Protein AF-A0A6S6SL05-F1 (afdb_monomer_lite)

Foldseek 3Di:
DDDDDDDDDPPDDDDDDDDPDDDDDDDPPPPPPPPPPDDDLLRLLLVCQCCVPNDHVCCAQNSLSQKFHFDDWDADPVRDIDTDIHHRCLPPDLVQLVCVLQQQHDDPNGTHGDPPRDNRPDDSSNSVSNNVNNPVSVVVVD

Secondary structure (DSSP, 8-state):
-------------------------------------PPPHHHHHHHHHH-SSSS-SHHHH-TTS----EEEEEE-TT--EEEEEPPP-TT--HHHHHHHHTT-EEETTEEE--SSSPP----HHHHHHHHHHHHHHHHHT-

Sequence (142 aa):
MKHLIFLTLLSICIYASNTDNNTTNNEDNLSVETSESFLSSVEYGKMLYKNPRGISCSQCHGDAGKGGQKIAKYYDKHKNPKLLKGVNITSYSLEDLKASLKNEYRENNKRKRHKIMPMYYLTEKEIQAIYDYLQYSNKQES

pLDDT: mean 83.21, std 19.51, range [37.38, 98.19]

Radius of gyration: 28.43 Å; chains: 1; bounding box: 52×64×72 Å

Organism: NCBI:txid269237

InterPro domains:
  IPR009056 Cytochrome c-like domain [PF00034] (42-135)
  IPR009056 Cytochrome c-like domain [PS51007] (40-138)
  IPR036909 Cytochrome c-like domain superfamily [G3DSA:1.10.760.10] (1-142)
  IPR036909 Cytochrome c-like domain superfamily [SSF46626] (1-139)

Structure (mmCIF, N/CA/C/O backbone):
data_AF-A0A6S6SL05-F1
#
_entry.id   AF-A0A6S6SL05-F1
#
loop_
_atom_site.group_PDB
_atom_site.id
_atom_site.type_symbol
_atom_site.label_atom_id
_atom_site.label_alt_id
_atom_site.label_comp_id
_atom_site.label_asym_id
_atom_site.label_entity_id
_atom_site.label_seq_id
_atom_site.pdbx_PDB_ins_code
_atom_site.Cartn_x
_atom_site.Cartn_y
_atom_site.Cartn_z
_atom_site.occupancy
_atom_site.B_iso_or_equiv
_atom_site.auth_seq_id
_atom_site.auth_comp_id
_atom_site.auth_asym_id
_atom_site.auth_atom_id
_atom_site.pdbx_PDB_model_num
ATOM 1 N N . MET A 1 1 ? -30.419 47.352 -54.896 1.00 40.62 1 MET A N 1
ATOM 2 C CA . MET A 1 1 ? -31.740 46.840 -54.474 1.00 40.62 1 MET A CA 1
ATOM 3 C C . MET A 1 1 ? -31.603 46.184 -53.109 1.00 40.62 1 MET A C 1
ATOM 5 O O . MET A 1 1 ? -30.735 45.340 -52.965 1.00 40.62 1 MET A O 1
ATOM 9 N N . LYS A 1 2 ? -32.493 46.576 -52.186 1.00 49.06 2 LYS A N 1
ATOM 10 C CA . LYS A 1 2 ? -32.891 45.928 -50.919 1.00 49.06 2 LYS A CA 1
ATOM 11 C C . LYS A 1 2 ? -31.915 45.951 -49.729 1.00 49.06 2 LYS A C 1
ATOM 13 O O . LYS A 1 2 ? -31.022 45.128 -49.592 1.00 49.06 2 LYS A O 1
ATOM 18 N N . HIS A 1 3 ? -32.224 46.895 -48.835 1.00 51.31 3 HIS A N 1
ATOM 19 C CA . HIS A 1 3 ? -32.096 46.812 -47.380 1.00 51.31 3 HIS A CA 1
ATOM 20 C C . HIS A 1 3 ? -32.551 45.458 -46.811 1.00 51.31 3 HIS A C 1
ATOM 22 O O . HIS A 1 3 ? -33.594 44.963 -47.239 1.00 51.31 3 HIS A O 1
ATOM 28 N N . LEU A 1 4 ? -31.903 44.992 -45.736 1.00 57.06 4 LEU A N 1
ATOM 29 C CA . LEU A 1 4 ? -32.622 44.727 -44.484 1.00 57.06 4 LEU A CA 1
ATOM 30 C C . LEU A 1 4 ? -31.681 44.747 -43.263 1.00 57.06 4 LEU A C 1
ATOM 32 O O . LEU A 1 4 ? -30.667 44.061 -43.215 1.00 57.06 4 LEU A O 1
ATOM 36 N N . ILE A 1 5 ? -32.062 45.591 -42.307 1.00 59.03 5 ILE A N 1
ATOM 37 C CA . ILE A 1 5 ? -31.591 45.749 -40.923 1.00 59.03 5 ILE A CA 1
ATOM 38 C C . ILE A 1 5 ? -32.172 44.603 -40.080 1.00 59.03 5 ILE A C 1
ATOM 40 O O . ILE A 1 5 ? -33.313 44.260 -40.347 1.00 59.03 5 ILE A O 1
ATOM 44 N N . PHE A 1 6 ? -31.473 44.082 -39.059 1.00 55.62 6 PHE A N 1
ATOM 45 C CA . PHE A 1 6 ? -32.071 43.590 -37.793 1.00 55.62 6 PHE A CA 1
ATOM 46 C C . PHE A 1 6 ? -30.944 43.272 -36.780 1.00 55.62 6 PHE A C 1
ATOM 48 O O . PHE A 1 6 ? -30.172 42.342 -36.974 1.00 55.62 6 PHE A O 1
ATOM 55 N N . LEU A 1 7 ? -30.592 44.219 -35.907 1.00 50.94 7 LEU A N 1
ATOM 56 C CA . LEU A 1 7 ? -31.088 44.435 -34.535 1.00 50.94 7 LEU A CA 1
ATOM 57 C C . LEU A 1 7 ? -30.410 43.529 -33.487 1.00 50.94 7 LEU A C 1
ATOM 59 O O . LEU A 1 7 ? -30.768 42.376 -33.270 1.00 50.94 7 LEU A O 1
ATOM 63 N N . THR A 1 8 ? -29.425 44.123 -32.820 1.00 54.16 8 THR A N 1
ATOM 64 C CA . THR A 1 8 ? -28.761 43.666 -31.599 1.00 54.16 8 THR A CA 1
ATOM 65 C C . THR A 1 8 ? -29.755 43.548 -30.442 1.00 54.16 8 THR A C 1
ATOM 67 O O . THR A 1 8 ? -30.366 44.549 -30.066 1.00 54.16 8 THR A O 1
ATOM 70 N N . LEU A 1 9 ? -29.860 42.371 -29.822 1.00 56.88 9 LEU A N 1
ATOM 71 C CA . LEU A 1 9 ? -30.478 42.224 -28.503 1.00 56.88 9 LEU A CA 1
ATOM 72 C C . LEU A 1 9 ? -29.385 42.115 -27.442 1.00 56.88 9 LEU A C 1
ATOM 74 O O . LEU A 1 9 ? -28.870 41.052 -27.109 1.00 56.88 9 LEU A O 1
ATOM 78 N N . LEU A 1 10 ? -29.040 43.304 -26.958 1.00 53.31 10 LEU A N 1
ATOM 79 C CA . LEU A 1 10 ? -28.433 43.583 -25.672 1.00 53.31 10 LEU A CA 1
ATOM 80 C C . LEU A 1 10 ? -29.350 42.998 -24.584 1.00 53.31 10 LEU A C 1
ATOM 82 O O . LEU A 1 10 ? -30.394 43.574 -24.281 1.00 53.31 10 LEU A O 1
ATOM 86 N N . SER A 1 11 ? -28.997 41.839 -24.025 1.00 56.62 11 SER A N 1
ATOM 87 C CA . SER A 1 11 ? -29.685 41.328 -22.838 1.00 56.62 11 SER A CA 1
ATOM 88 C C . SER A 1 11 ? -29.159 42.094 -21.630 1.00 56.62 11 SER A C 1
ATOM 90 O O . SER A 1 11 ? -28.071 41.848 -21.115 1.00 56.62 11 SER A O 1
ATOM 92 N N . ILE A 1 12 ? -29.933 43.105 -21.265 1.00 57.75 12 ILE A N 1
ATOM 93 C CA . ILE A 1 12 ? -29.755 43.982 -20.120 1.00 57.75 12 ILE A CA 1
ATOM 94 C C . ILE A 1 12 ? -29.930 43.148 -18.839 1.00 57.75 12 ILE A C 1
ATOM 96 O O . ILE A 1 12 ? -31.039 42.730 -18.511 1.00 57.75 12 ILE A O 1
ATOM 100 N N . CYS A 1 13 ? -28.842 42.908 -18.105 1.00 52.47 13 CYS A N 1
ATOM 101 C CA . CYS A 1 13 ? -28.907 42.462 -16.713 1.00 52.47 13 CYS A CA 1
ATOM 102 C C . CYS A 1 13 ? -29.165 43.693 -15.834 1.00 52.47 13 CYS A C 1
ATOM 104 O O . CYS A 1 13 ? -28.233 44.425 -15.501 1.00 52.47 13 CYS A O 1
ATOM 106 N N . ILE A 1 14 ? -30.428 43.951 -15.484 1.00 54.38 14 ILE A N 1
ATOM 107 C CA . ILE A 1 14 ? -30.774 44.925 -14.442 1.00 54.38 14 ILE A CA 1
ATOM 108 C C . ILE A 1 14 ? -30.606 44.263 -13.069 1.00 54.38 14 ILE A C 1
ATOM 110 O O . ILE A 1 14 ? -31.314 43.326 -12.717 1.00 54.38 14 ILE A O 1
ATOM 114 N N . TYR A 1 15 ? -29.597 44.780 -12.369 1.00 60.88 15 TYR A N 1
ATOM 115 C CA . TYR A 1 15 ? -29.406 44.991 -10.932 1.00 60.88 15 TYR A CA 1
ATOM 116 C C . TYR A 1 15 ? -30.350 44.310 -9.924 1.00 60.88 15 TYR A C 1
ATOM 118 O O . TYR A 1 15 ? -31.549 44.569 -9.895 1.00 60.88 15 TYR A O 1
ATOM 126 N N . ALA A 1 16 ? -29.740 43.636 -8.944 1.00 46.66 16 ALA A N 1
ATOM 127 C CA . ALA A 1 16 ? -30.180 43.702 -7.553 1.00 46.66 16 ALA A CA 1
ATOM 128 C C . ALA A 1 16 ? -28.985 44.125 -6.685 1.00 46.66 16 ALA A C 1
ATOM 130 O O . ALA A 1 16 ? -27.934 43.485 -6.671 1.00 46.66 16 ALA A O 1
ATOM 131 N N . SER A 1 17 ? -29.146 45.271 -6.038 1.00 52.25 17 SER A N 1
ATOM 132 C CA . SER A 1 17 ? -28.229 45.904 -5.100 1.00 52.25 17 SER A CA 1
ATOM 133 C C . SER A 1 17 ? -28.105 45.051 -3.834 1.00 52.25 17 SER A C 1
ATOM 135 O O . SER A 1 17 ? -29.117 44.788 -3.191 1.00 52.25 17 SER A O 1
ATOM 137 N N . ASN A 1 18 ? -26.888 44.683 -3.428 1.00 55.03 18 ASN A N 1
ATOM 138 C CA . ASN A 1 18 ? -26.641 44.299 -2.040 1.00 55.03 18 ASN A CA 1
ATOM 139 C C . ASN A 1 18 ? -26.420 45.582 -1.237 1.00 55.03 18 ASN A C 1
ATOM 141 O O . ASN A 1 18 ? -25.415 46.271 -1.404 1.00 55.03 18 ASN A O 1
ATOM 145 N N . THR A 1 19 ? -27.398 45.929 -0.406 1.00 45.47 19 THR A N 1
ATOM 146 C CA . THR A 1 19 ? -27.192 46.820 0.734 1.00 45.47 19 THR A CA 1
ATOM 147 C C . THR A 1 19 ? -26.642 45.974 1.874 1.00 45.47 19 THR A C 1
ATOM 149 O O . THR A 1 19 ? -27.371 45.143 2.418 1.00 45.47 19 THR A O 1
ATOM 152 N N . ASP A 1 20 ? -25.378 46.184 2.235 1.00 49.59 20 ASP A N 1
ATOM 153 C CA . ASP A 1 20 ? -24.817 45.656 3.475 1.00 49.59 20 ASP A CA 1
ATOM 154 C C . ASP A 1 20 ? -25.481 46.381 4.650 1.00 49.59 20 ASP A C 1
ATOM 156 O O . ASP A 1 20 ? -25.097 47.485 5.041 1.00 49.59 20 ASP A O 1
ATOM 160 N N . ASN A 1 21 ? -26.529 45.760 5.189 1.00 49.25 21 ASN A N 1
ATOM 161 C CA . ASN A 1 21 ? -27.162 46.184 6.424 1.00 49.25 21 ASN A CA 1
ATOM 162 C C . ASN A 1 21 ? -26.512 45.443 7.593 1.00 49.25 21 ASN A C 1
ATOM 164 O O . ASN A 1 21 ? -26.660 44.240 7.774 1.00 49.25 21 ASN A O 1
ATOM 168 N N . ASN A 1 22 ? -25.767 46.245 8.339 1.00 45.84 22 ASN A N 1
ATOM 169 C CA . ASN A 1 22 ? -25.328 46.126 9.719 1.00 45.84 22 ASN A CA 1
ATOM 170 C C . ASN A 1 22 ? -26.018 45.050 10.592 1.00 45.84 22 ASN A C 1
ATOM 172 O O . ASN A 1 22 ? -27.241 44.999 10.701 1.00 45.84 22 ASN A O 1
ATOM 176 N N . THR A 1 23 ? -25.165 44.286 11.279 1.00 45.25 23 THR A N 1
ATOM 177 C CA . THR A 1 23 ? -25.350 43.509 12.515 1.00 45.25 23 THR A CA 1
ATOM 178 C C . THR A 1 23 ? -26.688 43.670 13.242 1.00 45.25 23 THR A C 1
ATOM 180 O O . THR A 1 23 ? -26.943 44.713 13.843 1.00 45.25 23 THR A O 1
ATOM 183 N N . THR A 1 24 ? -27.425 42.566 13.380 1.00 37.38 24 THR A N 1
ATOM 184 C CA . THR A 1 24 ? -28.193 42.266 14.596 1.00 37.38 24 THR A CA 1
ATOM 185 C C . THR A 1 24 ? -28.107 40.775 14.917 1.00 37.38 24 THR A C 1
ATOM 187 O O . THR A 1 24 ? -28.357 39.908 14.085 1.00 37.38 24 THR A O 1
ATOM 190 N N . ASN A 1 25 ? -27.688 40.499 16.150 1.00 52.34 25 ASN A N 1
ATOM 191 C CA . ASN A 1 25 ? -27.647 39.180 16.764 1.00 52.34 25 ASN A CA 1
ATOM 192 C C . ASN A 1 25 ? -29.041 38.551 16.735 1.00 52.34 25 ASN A C 1
ATOM 194 O O . ASN A 1 25 ? -29.969 39.170 17.246 1.00 52.34 25 ASN A O 1
ATOM 198 N N . ASN A 1 26 ? -29.165 37.333 16.214 1.00 45.56 26 ASN A N 1
ATOM 199 C CA . ASN A 1 26 ? -30.256 36.425 16.548 1.00 45.56 26 ASN A CA 1
ATOM 200 C C . ASN A 1 26 ? -29.726 34.991 16.499 1.00 45.56 26 ASN A C 1
ATOM 202 O O . ASN A 1 26 ? -29.137 34.560 15.510 1.00 45.56 26 ASN A O 1
ATOM 206 N N . GLU A 1 27 ? -29.902 34.300 17.619 1.00 53.66 27 GLU A N 1
ATOM 207 C CA . GLU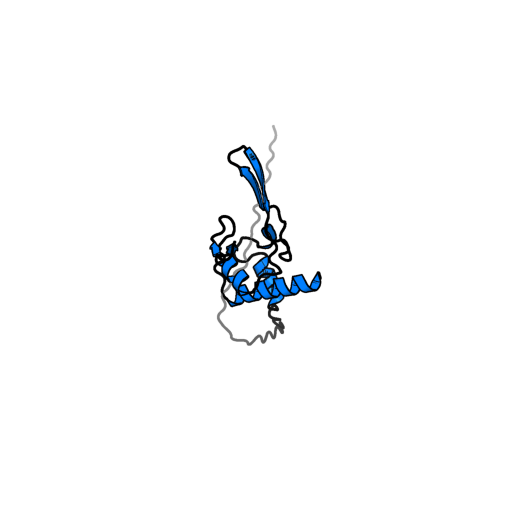 A 1 27 ? -29.632 32.884 17.806 1.00 53.66 27 GLU A CA 1
ATOM 208 C C . GLU A 1 27 ? -30.542 32.061 16.884 1.00 53.66 27 GLU A C 1
ATOM 210 O O . GLU A 1 27 ? -31.669 31.735 17.246 1.00 53.66 27 GLU A O 1
ATOM 215 N N . ASP A 1 28 ? -30.059 31.704 15.694 1.00 46.69 28 ASP A N 1
ATOM 216 C CA . ASP A 1 28 ? -30.626 30.581 14.950 1.00 46.69 28 ASP A CA 1
ATOM 217 C C . ASP A 1 28 ? -29.977 29.308 15.489 1.00 46.69 28 ASP A C 1
ATOM 219 O O . ASP A 1 28 ? -28.869 28.907 15.121 1.00 46.69 28 ASP A O 1
ATOM 223 N N . ASN A 1 29 ? -30.676 28.700 16.443 1.00 58.44 29 ASN A N 1
ATOM 224 C CA . ASN A 1 29 ? -30.368 27.388 16.980 1.00 58.44 29 ASN A CA 1
ATOM 225 C C . ASN A 1 29 ? -30.695 26.338 15.909 1.00 58.44 29 ASN A C 1
ATOM 227 O O . ASN A 1 29 ? -31.735 25.680 15.931 1.00 58.44 29 ASN A O 1
ATOM 231 N N . LEU A 1 30 ? -29.810 26.224 14.920 1.00 49.75 30 LEU A N 1
ATOM 232 C CA . LEU A 1 30 ? -29.833 25.145 13.951 1.00 49.75 30 LEU A CA 1
ATOM 233 C C . LEU A 1 30 ? -29.205 23.916 14.614 1.00 49.75 30 LEU A C 1
ATOM 235 O O . LEU A 1 30 ? -28.025 23.619 14.427 1.00 49.75 30 LEU A O 1
ATOM 239 N N . SER A 1 31 ? -30.002 23.188 15.395 1.00 49.81 31 SER A N 1
ATOM 240 C CA . SER A 1 31 ? -29.657 21.833 15.815 1.00 49.81 31 SER A CA 1
ATOM 241 C C . SER A 1 31 ? -29.757 20.906 14.600 1.00 49.81 31 SER A C 1
ATOM 243 O O . SER A 1 31 ? -30.719 20.153 14.430 1.00 49.81 31 SER A O 1
ATOM 245 N N . VAL A 1 32 ? -28.764 20.987 13.715 1.00 50.75 32 VAL A N 1
ATOM 246 C CA . VAL A 1 32 ? -28.437 19.878 12.826 1.00 50.75 32 VAL A CA 1
ATOM 247 C C . VAL A 1 32 ? -27.922 18.767 13.735 1.00 50.75 32 VAL A C 1
ATOM 249 O O . VAL A 1 32 ? -26.747 18.735 14.087 1.00 50.75 32 VAL A O 1
ATOM 252 N N . GLU A 1 33 ? -28.798 17.847 14.133 1.00 55.31 33 GLU A N 1
ATOM 253 C CA . GLU A 1 33 ? -28.354 16.537 14.606 1.00 55.31 33 GLU A CA 1
ATOM 254 C C . GLU A 1 33 ? -27.820 15.742 13.408 1.00 55.31 33 GLU A C 1
ATOM 256 O O . GLU A 1 33 ? -28.394 14.758 12.946 1.00 55.31 33 GLU A O 1
ATOM 261 N N . THR A 1 34 ? -26.686 16.180 12.868 1.00 46.31 34 THR A N 1
ATOM 262 C CA . THR A 1 34 ? -25.774 15.263 12.208 1.00 46.31 34 THR A CA 1
ATOM 263 C C . THR A 1 34 ? -25.207 14.429 13.333 1.00 46.31 34 THR A C 1
ATOM 265 O O . THR A 1 34 ? -24.308 14.868 14.049 1.00 46.31 34 THR A O 1
ATOM 268 N N . SER A 1 35 ? -25.716 13.211 13.500 1.00 52.47 35 SER A N 1
ATOM 269 C CA . SER A 1 35 ? -24.877 12.157 14.045 1.00 52.47 35 SER A CA 1
ATOM 270 C C . SER A 1 35 ? -23.682 12.063 13.098 1.00 52.47 35 SER A C 1
ATOM 272 O O . SER A 1 35 ? -23.745 11.373 12.078 1.00 52.47 35 SER A O 1
ATOM 274 N N . GLU A 1 36 ? -22.631 12.838 13.365 1.00 55.16 36 GLU A N 1
ATOM 275 C CA . GLU A 1 36 ? -21.333 12.687 12.732 1.00 55.16 36 GLU A CA 1
ATOM 276 C C . GLU A 1 36 ? -20.817 11.316 13.155 1.00 55.16 36 GLU A C 1
ATOM 278 O O . GLU A 1 36 ? -20.061 11.156 14.112 1.00 55.16 36 GLU A O 1
ATOM 283 N N . SER A 1 37 ? -21.327 10.284 12.486 1.00 63.06 37 SER A N 1
ATOM 284 C CA . SER A 1 37 ? -20.855 8.925 12.624 1.00 63.06 37 SER A CA 1
ATOM 285 C C . SER A 1 37 ? -19.460 8.929 12.034 1.00 63.06 37 SER A C 1
ATOM 287 O O . SER A 1 37 ? -19.282 8.786 10.824 1.00 63.06 37 SER A O 1
ATOM 289 N N . PHE A 1 38 ? -18.474 9.169 12.892 1.00 72.56 38 PHE A N 1
ATOM 290 C CA . PHE A 1 38 ? -17.070 9.053 12.550 1.00 72.56 38 PHE A CA 1
ATOM 291 C C . PHE A 1 38 ? -16.848 7.732 11.803 1.00 72.56 38 PHE A C 1
ATOM 293 O O . PHE A 1 38 ? -17.373 6.693 12.213 1.00 72.56 38 PHE A O 1
ATOM 300 N N . LEU A 1 39 ? -16.100 7.776 10.696 1.00 78.94 39 LEU A N 1
ATOM 301 C CA . LEU A 1 39 ? -15.785 6.574 9.926 1.00 78.94 39 LEU A CA 1
ATOM 302 C C . LEU A 1 39 ? -15.160 5.531 10.850 1.00 78.94 39 LEU A C 1
ATOM 304 O O . LEU A 1 39 ? -14.247 5.840 11.622 1.00 78.94 39 LEU A O 1
ATOM 308 N N . SER A 1 40 ? -15.594 4.278 10.742 1.00 90.44 40 SER A N 1
ATOM 309 C CA . SER A 1 40 ? -14.894 3.200 11.438 1.00 90.44 40 SER A CA 1
ATOM 310 C C . SER A 1 40 ? -13.434 3.118 10.960 1.00 90.44 40 SER A C 1
ATOM 312 O O . SER A 1 40 ? -13.112 3.492 9.828 1.00 90.44 40 SER A O 1
ATOM 314 N N . SER A 1 41 ? -12.532 2.583 11.797 1.00 91.81 41 SER A N 1
ATOM 315 C CA . SER A 1 41 ? -11.112 2.395 11.425 1.00 91.81 41 SER A CA 1
ATOM 316 C C . SER A 1 41 ? -10.967 1.647 10.091 1.00 91.81 41 SER A C 1
ATOM 318 O O . SER A 1 41 ? -10.149 2.007 9.247 1.00 91.81 41 SER A O 1
ATOM 320 N N . VAL A 1 42 ? -11.831 0.652 9.856 1.00 95.50 42 VAL A N 1
ATOM 321 C CA . VAL A 1 42 ? -11.856 -0.154 8.628 1.00 95.50 42 VAL A CA 1
ATOM 322 C C . VAL A 1 42 ? -12.292 0.667 7.413 1.00 95.50 42 VAL A C 1
ATOM 324 O O . VAL A 1 42 ? -11.687 0.544 6.348 1.00 95.50 42 VAL A O 1
ATOM 327 N N . GLU A 1 43 ? -13.315 1.513 7.540 1.00 95.81 43 GLU A N 1
ATOM 328 C CA . GLU A 1 43 ? -13.765 2.379 6.442 1.00 95.81 43 GLU A CA 1
ATOM 329 C C . GLU A 1 43 ? -12.721 3.436 6.098 1.00 95.81 43 GLU A C 1
ATOM 331 O O . GLU A 1 43 ? -12.394 3.624 4.921 1.00 95.81 43 GLU A O 1
ATOM 336 N N . TYR A 1 44 ? -12.133 4.064 7.116 1.00 96.25 44 TYR A N 1
ATOM 337 C CA . TYR A 1 44 ? -11.032 4.998 6.925 1.00 96.25 44 TYR A CA 1
ATOM 338 C C . TYR A 1 44 ? -9.826 4.311 6.268 1.00 96.25 44 TYR A C 1
ATOM 340 O O . TYR A 1 44 ? -9.277 4.806 5.281 1.00 96.25 44 TYR A O 1
ATOM 348 N N . GLY A 1 45 ? -9.477 3.112 6.734 1.00 97.25 45 GLY A N 1
ATOM 349 C CA . GLY A 1 45 ? -8.437 2.267 6.157 1.00 97.25 45 GLY A CA 1
ATOM 350 C C . GLY A 1 45 ? -8.687 1.906 4.698 1.00 97.25 45 GLY A C 1
ATOM 351 O O . GLY A 1 45 ? -7.769 1.975 3.884 1.00 97.25 45 GLY A O 1
ATOM 352 N N . LYS A 1 46 ? -9.934 1.591 4.332 1.00 97.44 46 LYS A N 1
ATOM 353 C CA . LYS A 1 46 ? -10.341 1.323 2.944 1.00 97.44 46 LYS A CA 1
ATOM 354 C C . LYS A 1 46 ? -10.161 2.550 2.055 1.00 97.44 46 LYS A C 1
ATOM 356 O O . LYS A 1 46 ? -9.688 2.426 0.923 1.00 97.44 46 LYS A O 1
ATOM 361 N N . MET A 1 47 ? -10.536 3.731 2.544 1.00 96.19 47 MET A N 1
ATOM 362 C CA . MET A 1 47 ? -10.345 4.988 1.815 1.00 96.19 47 MET A CA 1
ATOM 363 C C . MET A 1 47 ? -8.860 5.290 1.616 1.00 96.19 47 MET A C 1
ATOM 365 O O . MET A 1 47 ? -8.433 5.533 0.485 1.00 96.19 47 MET A O 1
ATOM 369 N N . LEU A 1 48 ? -8.064 5.180 2.683 1.00 97.31 48 LEU A N 1
ATOM 370 C CA . LEU A 1 48 ? -6.612 5.313 2.616 1.00 97.31 48 LEU A CA 1
ATOM 371 C C . LEU A 1 48 ? -5.991 4.283 1.677 1.00 97.31 48 LEU A C 1
ATOM 373 O O . LEU A 1 48 ? -5.119 4.631 0.904 1.00 97.31 48 LEU A O 1
ATOM 377 N N . TYR A 1 49 ? -6.438 3.030 1.680 1.00 97.88 49 TYR A N 1
ATOM 378 C CA . TYR A 1 49 ? -5.913 2.001 0.785 1.00 97.88 49 TYR A CA 1
ATOM 379 C C . TYR A 1 49 ? -6.158 2.338 -0.692 1.00 97.88 49 TYR A C 1
ATOM 381 O O . TYR A 1 49 ? -5.301 2.119 -1.552 1.00 97.88 49 TYR A O 1
ATOM 389 N N . LYS A 1 50 ? -7.319 2.921 -0.999 1.00 97.25 50 LYS A N 1
ATOM 390 C CA . LYS A 1 50 ? -7.641 3.372 -2.354 1.00 97.25 50 LYS A CA 1
ATOM 391 C C . LYS A 1 50 ? -6.824 4.585 -2.778 1.00 97.25 50 LYS A C 1
ATOM 393 O O . LYS A 1 50 ? -6.527 4.694 -3.966 1.00 97.25 50 LYS A O 1
ATOM 398 N N . ASN A 1 51 ? -6.480 5.480 -1.854 1.00 95.94 51 ASN A N 1
ATOM 399 C CA . ASN A 1 51 ? -5.781 6.720 -2.176 1.00 95.94 51 ASN A CA 1
ATOM 400 C C . ASN A 1 51 ? -4.956 7.273 -0.990 1.00 95.94 51 ASN A C 1
ATOM 402 O O . ASN A 1 51 ? -5.320 8.300 -0.420 1.00 95.94 51 ASN A O 1
ATOM 406 N N . PRO A 1 52 ? -3.834 6.638 -0.610 1.00 92.56 52 PRO A N 1
ATOM 407 C CA . PRO A 1 52 ? -3.076 7.034 0.576 1.00 92.56 52 PRO A CA 1
ATOM 408 C C . PRO A 1 52 ? -2.391 8.390 0.386 1.00 92.56 52 PRO A C 1
ATOM 410 O O . PRO A 1 52 ? -2.340 9.165 1.333 1.00 92.56 52 PRO A O 1
ATOM 413 N N . ARG A 1 53 ? -1.886 8.672 -0.831 1.00 93.25 53 ARG A N 1
ATOM 414 C CA . ARG A 1 53 ? -1.278 9.946 -1.281 1.00 93.25 53 ARG A CA 1
ATOM 415 C C . ARG A 1 53 ? -1.264 10.079 -2.815 1.00 93.25 53 ARG A C 1
ATOM 417 O O . ARG A 1 53 ? -0.219 10.285 -3.423 1.00 93.25 53 ARG A O 1
ATOM 424 N N . GLY A 1 54 ? -2.403 9.887 -3.469 1.00 90.19 54 GLY A N 1
ATOM 425 C CA . GLY A 1 54 ? -2.536 10.013 -4.929 1.00 90.19 54 GLY A CA 1
ATOM 426 C C . GLY A 1 54 ? -2.164 8.763 -5.734 1.00 90.19 54 GLY A C 1
ATOM 427 O O . GLY A 1 54 ? -2.406 8.732 -6.937 1.00 90.19 54 GLY A O 1
ATOM 428 N N . ILE A 1 55 ? -1.601 7.726 -5.101 1.00 92.31 55 ILE A N 1
ATOM 429 C CA . ILE A 1 55 ? -1.214 6.466 -5.756 1.00 92.31 55 ILE A CA 1
ATOM 430 C C . ILE A 1 55 ? -1.907 5.309 -5.049 1.00 92.31 55 ILE A C 1
ATOM 432 O O . ILE A 1 55 ? -1.621 5.037 -3.886 1.00 92.31 55 ILE A O 1
ATOM 436 N N . SER A 1 56 ? -2.817 4.636 -5.748 1.00 96.31 56 SER 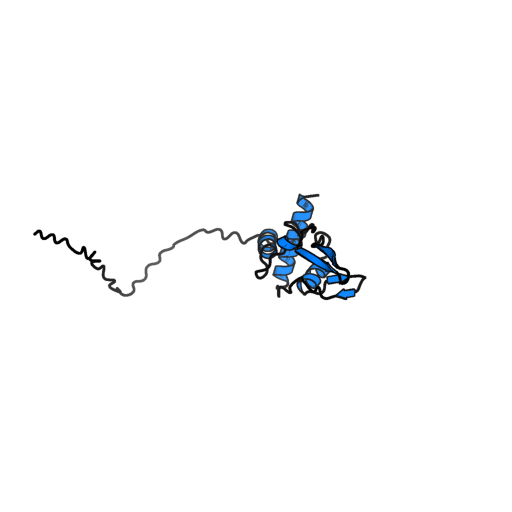A N 1
ATOM 437 C CA . SER A 1 56 ? -3.673 3.608 -5.161 1.00 96.31 56 SER A CA 1
ATOM 438 C C . SER A 1 56 ? -2.921 2.316 -4.841 1.00 96.31 56 SER A C 1
ATOM 440 O O . SER A 1 56 ? -2.229 1.762 -5.699 1.00 96.31 56 SER A O 1
ATOM 442 N N . CYS A 1 57 ? -3.123 1.767 -3.639 1.00 97.44 57 CYS A N 1
ATOM 443 C CA . CYS A 1 57 ? -2.573 0.460 -3.282 1.00 97.44 57 CYS A CA 1
ATOM 444 C C . CYS A 1 57 ? -3.232 -0.665 -4.093 1.00 97.44 57 CYS A C 1
ATOM 446 O O . CYS A 1 57 ? -2.547 -1.613 -4.489 1.00 97.44 57 CYS A O 1
ATOM 448 N N . SER A 1 58 ? -4.536 -0.553 -4.379 1.00 97.19 58 SER A N 1
ATOM 449 C CA . SER A 1 58 ? -5.301 -1.607 -5.060 1.00 97.19 58 SER A CA 1
ATOM 450 C C . SER A 1 58 ? -4.881 -1.808 -6.515 1.00 97.19 58 SER A C 1
ATOM 452 O O . SER A 1 58 ? -4.942 -2.925 -7.023 1.00 97.19 58 SER A O 1
ATOM 454 N N . GLN A 1 59 ? -4.350 -0.772 -7.168 1.00 96.25 59 GLN A N 1
ATOM 455 C CA . GLN A 1 59 ? -3.793 -0.879 -8.522 1.00 96.25 59 GLN A CA 1
ATOM 456 C C . GLN A 1 59 ? -2.597 -1.841 -8.598 1.00 96.25 59 GLN A C 1
ATOM 458 O O . GLN A 1 59 ? -2.348 -2.434 -9.646 1.00 96.25 59 GLN A O 1
ATOM 463 N N . CYS A 1 60 ? -1.873 -2.033 -7.490 1.00 96.19 60 CYS A N 1
ATOM 464 C CA . CYS A 1 60 ? -0.766 -2.986 -7.406 1.00 96.19 60 CYS A CA 1
ATOM 465 C C . CYS A 1 60 ? -1.177 -4.280 -6.694 1.00 96.19 60 CYS A C 1
ATOM 467 O O . CYS A 1 60 ? -0.871 -5.378 -7.153 1.00 96.19 60 CYS A O 1
ATOM 469 N N . HIS A 1 61 ? -1.869 -4.165 -5.565 1.00 96.94 61 HIS A N 1
ATOM 470 C CA . HIS A 1 61 ? -2.112 -5.278 -4.650 1.00 96.94 61 HIS A CA 1
ATOM 471 C C . HIS A 1 61 ? -3.546 -5.829 -4.719 1.00 96.94 61 HIS A C 1
ATOM 473 O O . HIS A 1 61 ? -3.875 -6.747 -3.977 1.00 96.94 61 HIS A O 1
ATOM 479 N N . GLY A 1 62 ? -4.384 -5.336 -5.633 1.00 97.12 62 GLY A N 1
ATOM 480 C CA . GLY A 1 62 ? -5.793 -5.724 -5.757 1.00 97.12 62 GLY A CA 1
ATOM 481 C C . GLY A 1 62 ? -6.671 -5.119 -4.665 1.00 97.12 62 GLY A C 1
ATOM 482 O O . GLY A 1 62 ? -6.170 -4.601 -3.677 1.00 97.12 62 GLY A O 1
ATOM 483 N N . ASP A 1 63 ? -7.992 -5.173 -4.825 1.00 95.62 63 ASP A N 1
ATOM 484 C CA . ASP A 1 63 ?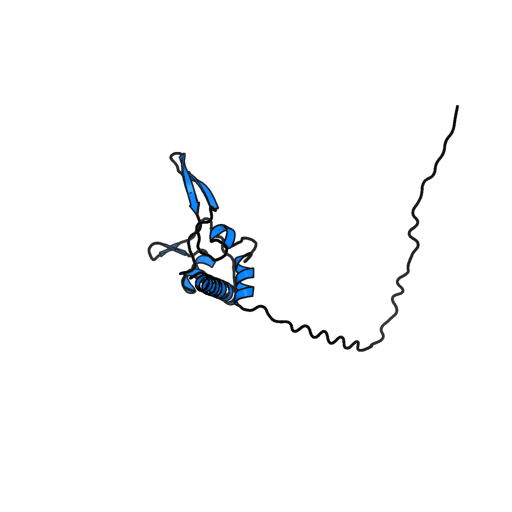 -8.915 -4.430 -3.950 1.00 95.62 63 ASP A CA 1
ATOM 485 C C . ASP A 1 63 ? -8.831 -4.835 -2.472 1.00 95.62 63 ASP A C 1
ATOM 487 O O . ASP A 1 63 ? -8.916 -3.976 -1.595 1.00 95.62 63 ASP A O 1
ATOM 491 N N . ALA A 1 64 ? -8.582 -6.118 -2.205 1.00 95.31 64 ALA A N 1
ATOM 492 C CA . ALA A 1 64 ? -8.430 -6.680 -0.864 1.00 95.31 64 ALA A CA 1
ATOM 493 C C . ALA A 1 64 ? -6.971 -7.040 -0.510 1.00 95.31 64 ALA A C 1
ATOM 495 O O . ALA A 1 64 ? -6.732 -7.797 0.425 1.00 95.31 64 ALA A O 1
ATOM 496 N N . GLY A 1 65 ? -5.973 -6.563 -1.265 1.00 97.06 65 GLY A N 1
ATOM 497 C CA . GLY A 1 65 ? -4.561 -6.841 -0.969 1.00 97.06 65 GLY A CA 1
ATOM 498 C C . GLY A 1 65 ? -4.048 -8.233 -1.362 1.00 97.06 65 GLY A C 1
ATOM 499 O O . GLY A 1 65 ? -2.918 -8.573 -1.023 1.00 97.06 65 GLY A O 1
ATOM 500 N N . LYS A 1 66 ? -4.824 -9.037 -2.101 1.00 96.88 66 LYS A N 1
ATOM 501 C CA . LYS A 1 66 ? -4.451 -10.406 -2.523 1.00 96.88 66 LYS A CA 1
ATOM 502 C C . LYS A 1 66 ? -3.351 -10.478 -3.597 1.00 96.88 66 LYS A C 1
ATOM 504 O O . LYS A 1 66 ? -2.853 -11.560 -3.904 1.00 96.88 66 LYS A O 1
ATOM 509 N N . GLY A 1 67 ? -2.930 -9.345 -4.147 1.00 96.31 67 GLY A N 1
ATOM 510 C CA . GLY A 1 67 ? -1.887 -9.250 -5.164 1.00 96.31 67 GLY A CA 1
ATOM 511 C C . GLY A 1 67 ? -2.357 -9.617 -6.570 1.00 96.31 67 GLY A C 1
ATOM 512 O O . GLY A 1 67 ? -3.543 -9.627 -6.887 1.00 96.31 67 GLY A O 1
ATOM 513 N N . GLY A 1 68 ? -1.393 -9.892 -7.447 1.00 95.19 68 GLY A N 1
ATOM 514 C CA . GLY A 1 68 ? -1.623 -10.418 -8.793 1.00 95.19 68 GLY A CA 1
ATOM 515 C C . GLY A 1 68 ? -1.882 -9.372 -9.878 1.00 95.19 68 GLY A C 1
ATOM 516 O O . GLY A 1 68 ? -1.808 -9.724 -11.062 1.00 95.19 68 GLY A O 1
ATOM 517 N N . GLN A 1 69 ? -2.108 -8.104 -9.518 1.00 97.00 69 GLN A N 1
ATOM 518 C CA . GLN A 1 69 ? -2.341 -7.050 -10.506 1.00 97.00 69 GLN A CA 1
ATOM 519 C C . GLN A 1 69 ? -1.110 -6.826 -11.373 1.00 97.00 69 GLN A C 1
ATOM 521 O O . GLN A 1 69 ? 0.022 -6.840 -10.889 1.00 97.00 69 GLN A O 1
ATOM 526 N N . LYS A 1 70 ? -1.334 -6.636 -12.675 1.00 96.62 70 LYS A N 1
ATOM 527 C CA . LYS A 1 70 ? -0.280 -6.369 -13.656 1.00 96.62 70 LYS A CA 1
ATOM 528 C C . LYS A 1 70 ? 0.120 -4.900 -13.559 1.00 96.62 70 LYS A C 1
ATOM 530 O O . LYS A 1 70 ? -0.646 -4.040 -13.971 1.00 96.62 70 LYS A O 1
ATOM 535 N N . ILE A 1 71 ? 1.321 -4.634 -13.055 1.00 95.56 71 ILE A N 1
ATOM 536 C CA . ILE A 1 71 ? 1.828 -3.269 -12.857 1.00 95.56 71 ILE A CA 1
ATOM 537 C C . ILE A 1 71 ? 2.507 -2.771 -14.133 1.00 95.56 71 ILE A C 1
ATOM 539 O O . ILE A 1 71 ? 2.220 -1.685 -14.620 1.00 95.56 71 ILE A O 1
ATOM 543 N N . ALA A 1 72 ? 3.413 -3.574 -14.695 1.00 95.38 72 ALA A N 1
ATOM 544 C CA . ALA A 1 72 ? 4.151 -3.201 -15.895 1.00 95.38 72 ALA A CA 1
ATOM 545 C C . ALA A 1 72 ? 4.632 -4.430 -16.664 1.00 95.38 72 ALA A C 1
ATOM 547 O O . ALA A 1 72 ? 5.043 -5.433 -16.073 1.00 95.38 72 ALA A O 1
ATOM 548 N N . LYS A 1 73 ? 4.649 -4.327 -17.994 1.00 96.56 73 LYS A N 1
ATOM 549 C CA . LYS A 1 73 ? 5.393 -5.240 -18.865 1.00 96.56 73 LYS A CA 1
ATOM 550 C C . LYS A 1 73 ? 6.707 -4.566 -19.247 1.00 96.56 73 LYS A C 1
ATOM 552 O O . LYS A 1 73 ? 6.700 -3.423 -19.690 1.00 96.56 73 LYS A O 1
ATOM 557 N N . TYR A 1 74 ? 7.816 -5.274 -19.096 1.00 94.94 74 TYR A N 1
ATOM 558 C CA . TYR A 1 74 ? 9.142 -4.792 -19.480 1.00 94.94 74 TYR A CA 1
ATOM 559 C C . TYR A 1 74 ? 9.932 -5.914 -20.151 1.00 94.94 74 TYR A C 1
ATOM 561 O O . TYR A 1 74 ? 9.484 -7.059 -20.186 1.00 94.94 74 TYR A O 1
ATOM 569 N N . TYR A 1 75 ? 11.094 -5.589 -20.705 1.00 97.25 75 TYR A N 1
ATOM 570 C CA . TYR A 1 75 ? 11.985 -6.564 -21.319 1.00 97.25 75 TYR A CA 1
ATOM 571 C C . TYR A 1 75 ? 13.300 -6.603 -20.553 1.00 97.25 75 TYR A C 1
ATOM 573 O O . TYR A 1 75 ? 13.797 -5.566 -20.112 1.00 97.25 75 TYR A O 1
ATOM 581 N N . ASP A 1 76 ? 13.849 -7.799 -20.361 1.00 95.69 76 ASP A N 1
ATOM 582 C CA . ASP A 1 76 ? 15.188 -7.932 -19.793 1.00 95.69 76 ASP A CA 1
ATOM 583 C C . ASP A 1 76 ? 16.280 -7.597 -20.826 1.00 95.69 76 ASP A C 1
ATOM 585 O O . ASP A 1 76 ? 16.007 -7.288 -21.989 1.00 95.69 76 ASP A O 1
ATOM 589 N N . LYS A 1 77 ? 17.547 -7.682 -20.404 1.00 96.38 77 LYS A N 1
ATOM 590 C CA . LYS A 1 77 ? 18.713 -7.406 -21.260 1.00 96.38 77 LYS A CA 1
ATOM 591 C C . LYS A 1 77 ? 18.807 -8.297 -22.511 1.00 96.38 77 LYS A C 1
ATOM 593 O O . LYS A 1 77 ? 19.534 -7.956 -23.435 1.00 96.38 77 LYS A O 1
ATOM 598 N N . HIS A 1 78 ? 18.081 -9.415 -22.548 1.00 97.44 78 HIS A N 1
ATOM 599 C CA . HIS A 1 78 ? 18.017 -10.351 -23.671 1.00 97.44 78 HIS A CA 1
ATOM 600 C C . HIS A 1 78 ? 16.707 -10.227 -24.465 1.00 97.44 78 HIS A C 1
ATOM 602 O O . HIS A 1 78 ? 16.403 -11.092 -25.280 1.00 97.44 78 HIS A O 1
ATOM 608 N N . LYS A 1 79 ? 15.932 -9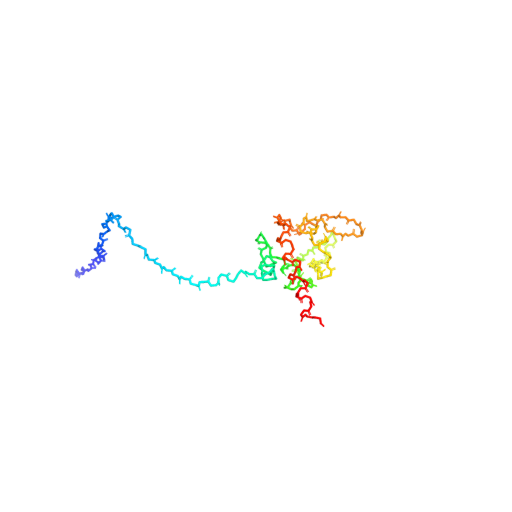.154 -24.247 1.00 96.31 79 LYS A N 1
ATOM 609 C CA . LYS A 1 79 ? 14.626 -8.906 -24.876 1.00 96.31 79 LYS A CA 1
ATOM 610 C C . LYS A 1 79 ? 13.556 -9.953 -24.541 1.00 96.31 79 LYS A C 1
ATOM 612 O O . LYS A 1 79 ? 12.555 -10.043 -25.252 1.00 96.31 79 LYS A O 1
ATOM 617 N N . ASN A 1 80 ? 13.691 -10.696 -23.441 1.00 97.75 80 ASN A N 1
ATOM 618 C CA . ASN A 1 80 ? 12.603 -11.568 -22.997 1.00 97.75 80 ASN A CA 1
ATOM 619 C C . ASN A 1 80 ? 11.534 -10.741 -22.271 1.00 97.75 80 ASN A C 1
ATOM 621 O O . ASN A 1 80 ? 11.885 -9.926 -21.409 1.00 97.75 80 ASN A O 1
ATOM 625 N N . PRO A 1 81 ? 10.237 -10.951 -22.558 1.00 97.25 81 PRO A N 1
ATOM 626 C CA . PRO A 1 81 ? 9.172 -10.247 -21.864 1.00 97.25 81 PRO A CA 1
ATOM 627 C C . PRO A 1 81 ? 9.106 -10.682 -20.396 1.00 97.25 81 PRO A C 1
ATOM 629 O O . PRO A 1 81 ? 9.089 -11.870 -20.070 1.00 97.25 81 PRO A O 1
ATOM 632 N N . LYS A 1 82 ? 9.019 -9.701 -19.504 1.00 97.38 82 LYS A N 1
ATOM 633 C CA . LYS A 1 82 ? 8.794 -9.860 -18.069 1.00 97.38 82 LYS A CA 1
ATOM 634 C C . LYS A 1 82 ? 7.548 -9.084 -17.666 1.00 97.38 82 LYS A C 1
ATOM 636 O O . LYS A 1 82 ? 7.199 -8.069 -18.271 1.00 97.38 82 LYS A O 1
ATOM 641 N N . LEU A 1 83 ? 6.872 -9.581 -16.638 1.00 96.50 83 LEU A N 1
ATOM 642 C CA . LEU A 1 83 ? 5.661 -8.979 -16.104 1.00 96.50 83 LEU A CA 1
ATOM 643 C C . LEU A 1 83 ? 5.861 -8.722 -14.617 1.00 96.50 83 LEU A C 1
ATOM 645 O O . LEU A 1 83 ? 6.015 -9.662 -13.840 1.00 96.50 83 LEU A O 1
ATOM 649 N N . LEU A 1 84 ? 5.850 -7.449 -14.241 1.00 95.31 84 LEU A N 1
ATOM 650 C CA . LEU A 1 84 ? 5.810 -7.043 -12.849 1.00 95.31 84 LEU A CA 1
ATOM 651 C C . LEU A 1 84 ? 4.371 -7.168 -12.351 1.00 95.31 84 LEU A C 1
ATOM 653 O O . LEU A 1 84 ? 3.453 -6.582 -12.935 1.00 95.31 84 LEU A O 1
ATOM 657 N N . LYS A 1 85 ? 4.189 -7.924 -11.271 1.00 96.44 85 LYS A N 1
ATOM 658 C CA . LYS A 1 85 ? 2.910 -8.058 -10.579 1.00 96.44 85 LYS A CA 1
ATOM 659 C C . LYS A 1 85 ? 3.055 -7.659 -9.121 1.00 96.44 85 LYS A C 1
ATOM 661 O O . LYS A 1 85 ? 4.117 -7.879 -8.541 1.00 96.44 85 LYS A O 1
ATOM 666 N N . GLY A 1 86 ? 2.000 -7.109 -8.533 1.00 95.44 86 GLY A N 1
ATOM 667 C CA . GLY A 1 86 ? 1.985 -6.896 -7.090 1.00 95.44 86 GLY A CA 1
ATOM 668 C C . GLY A 1 86 ? 1.822 -8.205 -6.325 1.00 95.44 86 GLY A C 1
ATOM 669 O O . GLY A 1 86 ? 1.259 -9.182 -6.825 1.00 95.44 86 GLY A O 1
ATOM 670 N N . VAL A 1 87 ? 2.345 -8.224 -5.106 1.00 94.81 87 VAL A N 1
ATOM 671 C CA . VAL A 1 87 ? 2.330 -9.393 -4.217 1.00 94.81 87 VAL A CA 1
ATOM 672 C C . VAL A 1 87 ? 1.096 -9.398 -3.319 1.00 94.81 87 VAL A C 1
ATOM 674 O O . VAL A 1 87 ? 0.472 -8.354 -3.119 1.00 94.81 87 VAL A O 1
ATOM 677 N N . ASN A 1 88 ? 0.761 -10.568 -2.774 1.00 96.75 88 ASN A N 1
ATOM 678 C CA . ASN A 1 88 ? -0.226 -10.688 -1.707 1.00 96.75 88 ASN A CA 1
ATOM 679 C C . ASN A 1 88 ? 0.335 -10.071 -0.413 1.00 96.75 88 ASN A C 1
ATOM 681 O O . ASN A 1 88 ? 1.442 -10.415 0.000 1.00 96.75 88 ASN A O 1
ATOM 685 N N . ILE A 1 89 ? -0.428 -9.168 0.200 1.00 96.88 89 ILE A N 1
ATOM 686 C CA . ILE A 1 89 ? -0.093 -8.481 1.452 1.00 96.88 89 ILE A CA 1
ATOM 687 C C . ILE A 1 89 ? -1.095 -8.764 2.582 1.00 96.88 89 ILE A C 1
ATOM 689 O O . ILE A 1 89 ? -0.984 -8.164 3.648 1.00 96.88 89 ILE A O 1
ATOM 693 N N . THR A 1 90 ? -2.064 -9.668 2.397 1.00 96.44 90 THR A N 1
ATOM 694 C CA . THR A 1 90 ? -3.073 -9.973 3.430 1.00 96.44 90 THR A CA 1
ATOM 695 C C . THR A 1 90 ? -2.482 -10.669 4.655 1.00 96.44 90 THR A C 1
ATOM 697 O O . THR A 1 90 ? -2.989 -10.511 5.763 1.00 96.44 90 THR A O 1
ATOM 700 N N . SER A 1 91 ? -1.372 -11.391 4.478 1.00 94.94 91 SER A N 1
ATOM 701 C CA . SER A 1 91 ? -0.662 -12.101 5.547 1.00 94.94 91 SER A CA 1
ATOM 702 C C . SER A 1 91 ? 0.451 -11.283 6.209 1.00 94.94 91 SER A C 1
ATOM 704 O O . SER A 1 91 ? 1.237 -11.835 6.979 1.00 94.94 91 SER A O 1
ATOM 706 N N . TYR A 1 92 ? 0.601 -10.001 5.866 1.00 96.38 92 TYR A N 1
ATOM 707 C CA . TYR A 1 92 ? 1.644 -9.166 6.461 1.00 96.38 92 TYR A CA 1
ATOM 708 C C . TYR A 1 92 ? 1.324 -8.900 7.929 1.00 96.38 92 TYR A C 1
ATOM 710 O O . TYR A 1 92 ? 0.179 -8.626 8.277 1.00 96.38 92 TYR A O 1
ATOM 718 N N . SER A 1 93 ? 2.348 -8.917 8.785 1.00 97.25 93 SER A N 1
ATOM 719 C CA . SER A 1 93 ? 2.231 -8.328 10.118 1.00 97.25 93 SER A CA 1
ATOM 720 C C . SER A 1 93 ? 2.131 -6.803 10.009 1.00 97.25 93 SER A C 1
ATOM 722 O O . SER A 1 93 ? 2.546 -6.210 9.007 1.00 97.25 93 SER A O 1
ATOM 724 N N . LEU A 1 94 ? 1.637 -6.143 11.060 1.00 98.06 94 LEU A N 1
ATOM 725 C CA . LEU A 1 94 ? 1.624 -4.678 11.127 1.00 98.06 94 LEU A CA 1
ATOM 726 C C . LEU A 1 94 ? 3.029 -4.086 10.926 1.00 98.06 94 LEU A C 1
ATOM 728 O O . LEU A 1 94 ? 3.190 -3.091 10.223 1.00 98.06 94 LEU A O 1
ATOM 732 N N . GLU A 1 95 ? 4.055 -4.720 11.502 1.00 97.38 95 GLU A N 1
ATOM 733 C CA . GLU A 1 95 ? 5.450 -4.300 11.348 1.00 97.38 95 GLU A CA 1
ATOM 734 C C . GLU A 1 95 ? 5.909 -4.381 9.885 1.00 97.38 95 GLU A C 1
ATOM 736 O O . GLU A 1 95 ? 6.495 -3.430 9.362 1.00 97.38 95 GLU A O 1
ATOM 741 N N . ASP A 1 96 ? 5.607 -5.485 9.195 1.00 97.00 96 ASP A N 1
ATOM 742 C CA . ASP A 1 96 ? 5.980 -5.662 7.792 1.00 97.00 96 ASP A CA 1
ATOM 743 C C . ASP A 1 96 ? 5.221 -4.711 6.865 1.00 97.00 96 ASP A C 1
ATOM 745 O O . ASP A 1 96 ? 5.810 -4.184 5.913 1.00 97.00 96 ASP A O 1
ATOM 749 N N . LEU A 1 97 ? 3.945 -4.440 7.152 1.00 97.38 97 LEU A N 1
ATOM 750 C CA . LEU A 1 97 ? 3.167 -3.443 6.420 1.00 97.38 97 LEU A CA 1
ATOM 751 C C . LEU A 1 97 ? 3.762 -2.045 6.610 1.00 97.38 97 LEU A C 1
ATOM 753 O O . LEU A 1 97 ? 4.035 -1.354 5.627 1.00 97.38 97 LEU A O 1
ATOM 757 N N . LYS A 1 98 ? 4.021 -1.650 7.859 1.00 97.62 98 LYS A N 1
ATOM 758 C CA . LYS A 1 98 ? 4.630 -0.362 8.207 1.00 97.62 98 LYS A CA 1
ATOM 759 C C . LYS A 1 98 ? 5.973 -0.169 7.511 1.00 97.62 98 LYS A C 1
ATOM 761 O O . LYS A 1 98 ? 6.204 0.882 6.916 1.00 97.62 98 LYS A O 1
ATOM 766 N N . ALA A 1 99 ? 6.840 -1.177 7.554 1.00 96.62 99 ALA A N 1
ATOM 767 C CA . ALA A 1 99 ? 8.127 -1.134 6.872 1.00 96.62 99 ALA A CA 1
ATOM 768 C C . ALA A 1 99 ? 7.942 -1.003 5.351 1.00 96.62 99 ALA A C 1
ATOM 770 O O . ALA A 1 99 ? 8.558 -0.149 4.719 1.00 96.62 99 ALA A O 1
ATOM 771 N N . SER A 1 100 ? 7.019 -1.759 4.755 1.00 95.81 100 SER A N 1
ATOM 772 C CA . SER A 1 100 ? 6.748 -1.692 3.311 1.00 95.81 100 SER A CA 1
ATOM 773 C C . SER A 1 100 ? 6.207 -0.328 2.867 1.00 95.81 100 SER A C 1
ATOM 775 O O . SER A 1 100 ? 6.652 0.194 1.847 1.00 95.81 100 SER A O 1
ATOM 777 N N . LEU A 1 101 ? 5.327 0.305 3.651 1.00 96.25 101 LEU A N 1
ATOM 778 C CA . LEU A 1 101 ? 4.819 1.666 3.397 1.00 96.25 101 LEU A CA 1
ATOM 779 C C . LEU A 1 101 ? 5.907 2.751 3.527 1.00 96.25 101 LEU A C 1
ATOM 781 O O . LEU A 1 101 ? 5.774 3.835 2.952 1.00 96.25 101 LEU A O 1
ATOM 785 N N . LYS A 1 102 ? 7.002 2.440 4.233 1.00 95.12 102 LYS A N 1
ATOM 786 C CA . LYS A 1 102 ? 8.246 3.227 4.287 1.00 95.12 102 LYS A CA 1
ATOM 787 C C . LYS A 1 102 ? 9.262 2.821 3.209 1.00 95.12 102 LYS A C 1
ATOM 789 O O . LYS A 1 102 ? 10.387 3.306 3.226 1.00 95.12 102 LYS A O 1
ATOM 794 N N . ASN A 1 103 ? 8.862 1.983 2.248 1.00 93.81 103 ASN A N 1
ATOM 795 C CA . ASN A 1 103 ? 9.710 1.412 1.200 1.00 93.81 103 ASN A CA 1
ATOM 796 C C . ASN A 1 103 ? 10.847 0.527 1.744 1.00 93.81 103 ASN A C 1
ATOM 798 O O . ASN A 1 103 ? 11.936 0.484 1.194 1.00 93.81 103 ASN A O 1
ATOM 802 N N . GLU A 1 104 ? 10.599 -0.217 2.816 1.00 94.94 104 GLU A N 1
ATOM 803 C CA . GLU A 1 104 ? 11.566 -1.114 3.459 1.00 94.94 104 GLU A CA 1
ATOM 804 C C . GLU A 1 104 ? 10.976 -2.528 3.581 1.00 94.94 104 GLU A C 1
ATOM 806 O O . GLU A 1 104 ? 10.835 -3.101 4.662 1.00 94.94 104 GLU A O 1
ATOM 811 N N . TYR A 1 105 ? 10.577 -3.114 2.452 1.00 92.00 105 TYR A N 1
ATOM 812 C CA . TYR A 1 105 ? 9.980 -4.451 2.442 1.00 92.00 105 TYR A CA 1
ATOM 813 C C . TYR A 1 105 ? 11.020 -5.533 2.776 1.00 92.00 105 TYR A C 1
ATOM 815 O O . TYR A 1 105 ? 12.226 -5.351 2.585 1.00 92.00 105 TYR A O 1
ATOM 823 N N . ARG A 1 106 ? 10.557 -6.671 3.303 1.00 91.12 106 ARG A N 1
ATOM 824 C CA . ARG A 1 106 ? 11.417 -7.803 3.668 1.00 91.12 106 ARG A CA 1
ATOM 825 C C . ARG A 1 106 ? 11.591 -8.748 2.483 1.00 91.12 106 ARG A C 1
ATOM 827 O O . ARG A 1 106 ? 10.616 -9.274 1.962 1.00 91.12 106 ARG A O 1
ATOM 834 N N . GLU A 1 107 ? 12.837 -9.013 2.111 1.00 90.19 107 GLU A N 1
ATOM 835 C CA . GLU A 1 107 ? 13.213 -10.025 1.123 1.00 90.19 107 GLU A CA 1
ATOM 836 C C . GLU A 1 107 ? 14.425 -10.800 1.650 1.00 90.19 107 GLU A C 1
ATOM 838 O O . GLU A 1 107 ? 15.442 -10.199 2.007 1.00 90.19 107 GLU A O 1
ATOM 843 N N . ASN A 1 108 ? 14.331 -12.133 1.719 1.00 91.06 108 ASN A N 1
ATOM 844 C CA . ASN A 1 108 ? 15.392 -13.007 2.241 1.00 91.06 108 ASN A CA 1
ATOM 845 C C . ASN A 1 108 ? 15.922 -12.554 3.619 1.00 91.06 108 ASN A C 1
ATOM 847 O O . ASN A 1 108 ? 17.129 -12.416 3.818 1.00 91.06 108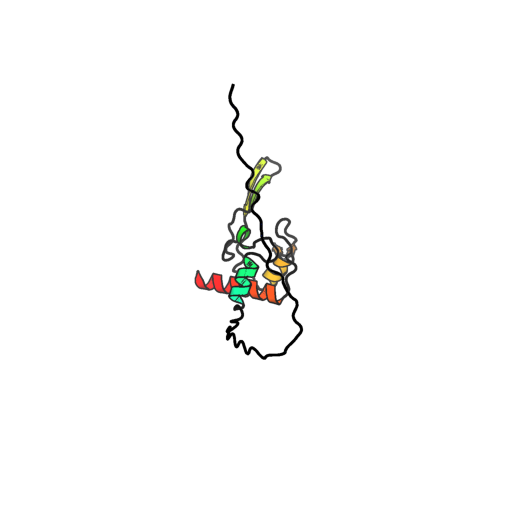 ASN A O 1
ATOM 851 N N . ASN A 1 109 ? 15.008 -12.273 4.556 1.00 89.31 109 ASN A N 1
ATOM 852 C CA . ASN A 1 109 ? 15.294 -11.795 5.920 1.00 89.31 109 ASN A CA 1
ATOM 853 C C . ASN A 1 109 ? 16.044 -10.453 6.013 1.00 89.31 109 ASN A C 1
ATOM 855 O O . ASN A 1 109 ? 16.563 -10.111 7.073 1.00 89.31 109 ASN A O 1
ATOM 859 N N . LYS A 1 110 ? 16.090 -9.665 4.933 1.00 92.69 110 LYS A N 1
ATOM 860 C CA . LYS A 1 110 ? 16.705 -8.330 4.915 1.00 92.69 110 LYS A CA 1
ATOM 861 C C . LYS A 1 110 ? 15.706 -7.286 4.427 1.00 92.69 110 LYS A C 1
ATOM 863 O O . LYS A 1 110 ? 14.885 -7.569 3.557 1.00 92.69 110 LYS A O 1
ATOM 868 N N . ARG A 1 111 ? 15.781 -6.074 4.982 1.00 92.50 111 ARG A N 1
ATOM 869 C CA . ARG A 1 111 ? 14.982 -4.928 4.528 1.00 92.50 111 ARG A CA 1
ATOM 870 C C . ARG A 1 111 ? 15.604 -4.362 3.252 1.00 92.50 111 ARG A C 1
ATOM 872 O O . ARG A 1 111 ? 16.818 -4.159 3.188 1.00 92.50 111 ARG A O 1
ATOM 879 N N . LYS A 1 112 ? 14.786 -4.147 2.225 1.00 92.75 112 LYS A N 1
ATOM 880 C CA . LYS A 1 112 ? 15.209 -3.622 0.923 1.00 92.75 112 LYS A CA 1
ATOM 881 C C . LYS A 1 112 ? 14.254 -2.543 0.436 1.00 92.75 112 LYS A C 1
ATOM 883 O O . LYS A 1 112 ? 13.070 -2.551 0.755 1.00 92.75 112 LYS A O 1
ATOM 888 N N . ARG A 1 113 ? 14.785 -1.651 -0.400 1.00 92.75 113 ARG A N 1
ATOM 889 C CA . ARG A 1 113 ? 13.998 -0.637 -1.104 1.00 92.75 113 ARG A CA 1
ATOM 890 C C . ARG A 1 113 ? 13.375 -1.195 -2.368 1.00 92.75 113 ARG A C 1
ATOM 892 O O . ARG A 1 113 ? 14.058 -1.846 -3.163 1.00 92.75 113 ARG A O 1
ATOM 899 N N . HIS A 1 114 ? 12.081 -0.956 -2.563 1.00 89.56 114 HIS A N 1
ATOM 900 C CA . HIS A 1 114 ? 11.394 -1.360 -3.785 1.00 89.56 114 HIS A CA 1
ATOM 901 C C . HIS A 1 114 ? 11.461 -0.217 -4.793 1.00 89.56 114 HIS A C 1
ATOM 903 O O . HIS A 1 114 ? 11.042 0.896 -4.497 1.00 89.56 114 HIS A O 1
ATOM 909 N N . LYS A 1 115 ? 11.944 -0.482 -6.008 1.00 89.88 115 LYS A N 1
ATOM 910 C CA . LYS A 1 115 ? 12.134 0.574 -7.020 1.00 89.88 115 LYS A CA 1
ATOM 911 C C . LYS A 1 115 ? 10.825 1.179 -7.543 1.00 89.88 115 LYS A C 1
ATOM 913 O O . LYS A 1 115 ? 10.862 2.243 -8.142 1.00 89.88 115 LYS A O 1
ATOM 918 N N . ILE A 1 116 ? 9.701 0.484 -7.353 1.00 91.19 116 ILE A N 1
ATOM 919 C CA . ILE A 1 116 ? 8.396 0.847 -7.932 1.00 91.19 116 ILE A CA 1
ATOM 920 C C . ILE A 1 116 ? 7.364 1.235 -6.865 1.00 91.19 116 ILE A C 1
ATOM 922 O O . ILE A 1 116 ? 6.448 1.991 -7.157 1.00 91.19 116 ILE A O 1
ATOM 926 N N . MET A 1 117 ? 7.487 0.728 -5.632 1.00 93.25 117 MET A N 1
ATOM 927 C CA . MET A 1 117 ? 6.495 1.017 -4.590 1.00 93.25 117 MET A CA 1
ATOM 928 C C . MET A 1 117 ? 6.843 2.383 -3.995 1.00 93.25 117 MET A C 1
ATOM 930 O O . MET A 1 117 ? 7.978 2.547 -3.553 1.00 93.25 117 MET A O 1
ATOM 934 N N . PRO A 1 118 ? 5.938 3.366 -3.982 1.00 91.75 118 PRO A N 1
ATOM 935 C CA . PRO A 1 118 ? 6.252 4.682 -3.440 1.00 91.75 118 PRO A CA 1
ATOM 936 C C . PRO A 1 118 ? 6.341 4.651 -1.905 1.00 91.75 118 PRO A C 1
ATOM 938 O O . PRO A 1 118 ? 5.896 3.708 -1.250 1.00 91.75 118 PRO A O 1
ATOM 941 N N . MET A 1 119 ? 6.913 5.711 -1.334 1.00 93.88 119 MET A N 1
ATOM 942 C CA . MET A 1 119 ? 6.790 6.021 0.092 1.00 93.88 119 MET A CA 1
ATOM 943 C C . MET A 1 119 ? 5.578 6.926 0.300 1.00 93.88 119 MET A C 1
ATOM 945 O O . MET A 1 119 ? 5.442 7.933 -0.392 1.00 93.88 119 MET A O 1
ATOM 949 N N . TYR A 1 120 ? 4.720 6.595 1.264 1.00 93.25 120 TYR A N 1
ATOM 950 C CA . TYR A 1 120 ? 3.445 7.300 1.448 1.00 93.25 120 TYR A CA 1
ATOM 951 C C . TYR A 1 120 ? 3.446 8.340 2.580 1.00 93.25 120 TYR A C 1
ATOM 953 O O . TYR A 1 120 ? 2.497 9.106 2.687 1.00 93.25 120 TYR A O 1
ATOM 961 N N . TYR A 1 121 ? 4.488 8.396 3.422 1.00 93.88 121 TYR A N 1
ATOM 962 C CA . TYR A 1 121 ? 4.588 9.342 4.553 1.00 93.88 121 TYR A CA 1
ATOM 963 C C . TYR A 1 121 ? 3.319 9.385 5.428 1.00 93.88 121 TYR A C 1
ATOM 965 O O . TYR A 1 121 ? 2.810 10.455 5.774 1.00 93.88 121 TYR A O 1
ATOM 973 N N . LEU A 1 122 ? 2.790 8.198 5.731 1.00 96.31 122 LEU A N 1
ATOM 974 C CA . LEU A 1 122 ? 1.613 8.002 6.570 1.00 96.31 122 LEU A CA 1
ATOM 975 C C . LEU A 1 122 ? 1.997 8.034 8.051 1.00 96.31 122 LEU A C 1
ATOM 977 O O . LEU A 1 122 ? 3.075 7.578 8.446 1.00 96.31 122 LEU A O 1
ATOM 981 N N . THR A 1 123 ? 1.090 8.547 8.866 1.00 97.50 123 THR A N 1
ATOM 982 C CA . THR A 1 123 ? 1.130 8.462 10.324 1.00 97.50 123 THR A CA 1
ATOM 983 C C . THR A 1 123 ? 0.881 7.028 10.790 1.00 97.50 123 THR A C 1
ATOM 985 O O . THR A 1 123 ? 0.319 6.198 10.078 1.00 97.50 123 THR A O 1
ATOM 988 N N . GLU A 1 124 ? 1.250 6.730 12.034 1.00 97.44 124 GLU A N 1
ATOM 989 C CA . GLU A 1 124 ? 1.033 5.402 12.620 1.00 97.44 124 GLU A CA 1
ATOM 990 C C . GLU A 1 124 ? -0.456 5.017 12.677 1.00 97.44 124 GLU A C 1
ATOM 992 O O . GLU A 1 124 ? -0.800 3.863 12.441 1.00 97.44 124 GLU A O 1
ATOM 997 N N . LYS A 1 125 ? -1.350 5.989 12.909 1.00 97.12 125 LYS A N 1
ATOM 998 C CA . LYS A 1 125 ? -2.804 5.761 12.915 1.00 97.12 125 LYS A CA 1
ATOM 999 C C . LYS A 1 125 ? -3.339 5.420 11.523 1.00 97.12 125 LYS A C 1
ATOM 1001 O O . LYS A 1 125 ? -4.145 4.508 11.391 1.00 97.12 125 LYS A O 1
ATOM 1006 N N . GLU A 1 126 ? -2.865 6.111 10.486 1.00 97.81 126 GLU A N 1
ATOM 1007 C CA . GLU A 1 126 ? -3.224 5.804 9.094 1.00 97.81 126 GLU A CA 1
ATOM 1008 C C . GLU A 1 126 ? -2.733 4.407 8.685 1.00 97.81 126 GLU A C 1
ATOM 1010 O O . GLU A 1 126 ? -3.463 3.649 8.048 1.00 97.81 126 GLU A O 1
ATOM 1015 N N . ILE A 1 127 ? -1.513 4.037 9.088 1.00 98.19 127 ILE A N 1
ATOM 1016 C CA . ILE A 1 127 ? -0.960 2.699 8.834 1.00 98.19 127 ILE A CA 1
ATOM 1017 C C . ILE A 1 127 ? -1.800 1.627 9.537 1.00 98.19 127 ILE A C 1
ATOM 1019 O O . ILE A 1 127 ? -2.122 0.610 8.919 1.00 98.19 127 ILE A O 1
ATOM 1023 N N . GLN A 1 128 ? -2.183 1.861 10.795 1.00 98.19 128 GLN A N 1
ATOM 1024 C CA . GLN A 1 128 ? -3.050 0.951 11.542 1.00 98.19 128 GLN A CA 1
ATOM 1025 C C . GLN A 1 128 ? -4.412 0.782 10.862 1.00 98.19 128 GLN A C 1
ATOM 1027 O O . GLN A 1 128 ? -4.862 -0.345 10.688 1.00 98.19 128 GLN A O 1
ATOM 1032 N N . ALA A 1 129 ? -5.033 1.867 10.397 1.00 97.94 129 ALA A N 1
ATOM 1033 C CA . ALA A 1 129 ? -6.311 1.798 9.694 1.00 97.94 129 ALA A CA 1
ATOM 1034 C C . ALA A 1 129 ? -6.218 0.950 8.409 1.00 97.94 129 ALA A C 1
ATOM 1036 O O . ALA A 1 129 ? -7.062 0.087 8.162 1.00 97.94 129 ALA A O 1
ATOM 1037 N N . ILE A 1 130 ? -5.159 1.129 7.605 1.00 98.19 130 ILE A N 1
ATOM 1038 C CA . ILE A 1 130 ? -4.920 0.287 6.418 1.00 98.19 130 ILE A CA 1
ATOM 1039 C C . ILE A 1 130 ? -4.739 -1.185 6.817 1.00 98.19 130 ILE A C 1
ATOM 1041 O O . ILE A 1 130 ? -5.274 -2.070 6.147 1.00 98.19 130 ILE A O 1
ATOM 1045 N N . TYR A 1 131 ? -3.998 -1.459 7.893 1.00 98.12 131 TYR A N 1
ATOM 1046 C CA . TYR A 1 131 ? -3.822 -2.818 8.404 1.00 98.12 131 TYR A CA 1
ATOM 1047 C C . TYR A 1 131 ? -5.162 -3.449 8.797 1.00 98.12 131 TYR A C 1
ATOM 1049 O O . TYR A 1 131 ? -5.473 -4.549 8.340 1.00 98.12 131 TYR A O 1
ATOM 1057 N N . ASP A 1 132 ? -5.977 -2.739 9.578 1.00 97.19 132 ASP A N 1
ATOM 1058 C CA . ASP A 1 132 ? -7.295 -3.199 10.020 1.00 97.19 132 ASP A CA 1
ATOM 1059 C C . ASP A 1 132 ? -8.195 -3.521 8.822 1.00 97.19 132 ASP A C 1
ATOM 1061 O O . ASP A 1 132 ? -8.851 -4.564 8.798 1.00 97.19 132 ASP A O 1
ATOM 1065 N N . TYR A 1 133 ? -8.173 -2.673 7.788 1.00 97.88 133 TYR A N 1
ATOM 1066 C CA . TYR A 1 133 ? -8.888 -2.916 6.537 1.00 97.88 133 TYR A CA 1
ATOM 1067 C C . TYR A 1 133 ? -8.444 -4.208 5.836 1.00 97.88 133 TYR A C 1
ATOM 1069 O O . TYR A 1 133 ? -9.292 -4.997 5.407 1.00 97.88 133 TYR A O 1
ATOM 1077 N N . LEU A 1 134 ? -7.135 -4.451 5.724 1.00 97.69 134 LEU A N 1
ATOM 1078 C CA . LEU A 1 134 ? -6.606 -5.664 5.094 1.00 97.69 134 LEU A CA 1
ATOM 1079 C C . LEU A 1 134 ? -6.990 -6.922 5.886 1.00 97.69 134 LEU A C 1
ATOM 1081 O O . LEU A 1 134 ? -7.404 -7.916 5.290 1.00 97.69 134 LEU A O 1
ATOM 1085 N N . GLN A 1 135 ? -6.915 -6.869 7.219 1.00 96.69 135 GLN A N 1
ATOM 1086 C CA . GLN A 1 135 ? -7.306 -7.986 8.085 1.00 96.69 135 GLN A CA 1
ATOM 1087 C C . GLN A 1 135 ? -8.812 -8.258 8.036 1.00 96.69 135 GLN A C 1
ATOM 1089 O O . GLN A 1 135 ? -9.226 -9.416 7.981 1.00 96.69 135 GLN A O 1
ATOM 1094 N N . TYR A 1 136 ? -9.632 -7.205 8.030 1.00 95.56 136 TYR A N 1
ATOM 1095 C CA . TYR A 1 136 ? -11.077 -7.321 7.855 1.00 95.56 136 TYR A CA 1
ATOM 1096 C C . TYR A 1 136 ? -11.413 -7.968 6.507 1.00 95.56 136 TYR A C 1
ATOM 1098 O O . TYR A 1 136 ? -12.111 -8.976 6.472 1.00 95.56 136 TYR A O 1
ATOM 1106 N N . SER A 1 137 ? -10.862 -7.443 5.410 1.00 93.06 137 SER A N 1
ATOM 1107 C CA . SER A 1 137 ? -11.147 -7.931 4.053 1.00 93.06 137 SER A CA 1
ATOM 1108 C C . SER A 1 137 ? -10.723 -9.388 3.863 1.00 93.06 137 SER A C 1
ATOM 1110 O O . SER A 1 137 ? -11.456 -10.172 3.268 1.00 93.06 137 SER A O 1
ATOM 1112 N N . ASN A 1 138 ? -9.579 -9.785 4.429 1.00 92.38 138 ASN A N 1
ATOM 1113 C CA . ASN A 1 138 ? -9.101 -11.164 4.353 1.00 92.38 138 ASN A CA 1
ATOM 1114 C C . ASN A 1 138 ? -10.025 -12.159 5.075 1.00 92.38 138 ASN A C 1
ATOM 1116 O O . ASN A 1 138 ? -10.171 -13.278 4.601 1.00 92.38 138 ASN A O 1
ATOM 1120 N N . LYS A 1 139 ? -10.659 -11.753 6.186 1.00 90.00 139 LYS A 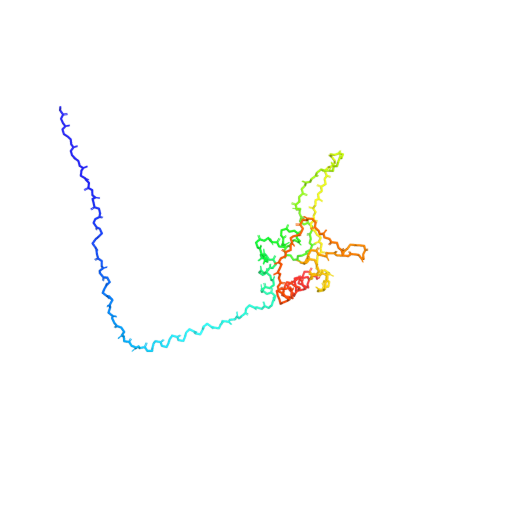N 1
ATOM 1121 C CA . LYS A 1 139 ? -11.612 -12.592 6.937 1.00 90.00 139 LYS A CA 1
ATOM 1122 C C . LYS A 1 139 ? -12.971 -12.747 6.252 1.00 90.00 139 LYS A C 1
ATOM 1124 O O . LYS A 1 139 ? -13.643 -13.738 6.486 1.00 90.00 139 LYS A O 1
ATOM 1129 N N . GLN A 1 140 ? -13.402 -11.768 5.455 1.00 83.25 140 GLN A N 1
ATOM 1130 C CA . GLN A 1 140 ? -14.695 -11.831 4.754 1.00 83.25 140 GLN A CA 1
ATOM 1131 C C . GLN A 1 140 ? -14.653 -12.719 3.502 1.00 83.25 140 GLN A C 1
ATOM 1133 O O . GLN A 1 140 ? -15.692 -13.117 2.988 1.00 83.25 140 GLN A O 1
ATOM 1138 N N . GLU A 1 141 ? -13.456 -13.008 2.990 1.00 71.62 141 GLU A N 1
ATOM 1139 C CA . GLU A 1 141 ? -13.246 -13.786 1.765 1.00 71.62 141 GLU A CA 1
ATOM 1140 C C . GLU A 1 141 ? -12.604 -15.165 2.025 1.00 71.62 141 GLU A C 1
ATOM 1142 O O . GLU A 1 141 ? -12.162 -15.811 1.070 1.00 71.62 141 GLU A O 1
ATOM 1147 N N . SER A 1 142 ? -12.499 -15.574 3.296 1.00 55.44 142 SER A N 1
ATOM 1148 C CA . SER A 1 142 ? -11.987 -16.873 3.767 1.00 55.44 142 SER A CA 1
ATOM 1149 C C . SER A 1 142 ? -13.119 -17.779 4.221 1.00 55.44 142 SER A C 1
ATOM 1151 O O . SER A 1 142 ? -13.119 -18.956 3.806 1.00 55.44 142 SER A O 1
#